Protein AF-A0A821HGY1-F1 (afdb_monomer)

Sequence (158 aa):
MDPPSDDKFAEFDYYTVPPSDTTYHCKIFKASTHFSTKRHAIAREILVDKNNRDLVHHMLMFECDPSIVSDDNDLSNDLCDNLLQQLQPCFANSATGWVVGDRRDSSGIRYYISDKLRRYDLGYLTFGTGFSIDSIVIPPKMNKFVVNSYCPSQATRV

Structure (mmCIF, N/CA/C/O backbone):
data_AF-A0A821HGY1-F1
#
_entry.id   AF-A0A821HGY1-F1
#
loop_
_atom_site.group_PDB
_atom_site.id
_atom_site.type_symbol
_atom_site.label_atom_id
_atom_site.label_alt_id
_atom_site.label_comp_id
_atom_site.label_asym_id
_atom_site.label_entity_id
_atom_site.label_seq_id
_atom_site.pdbx_PDB_ins_code
_atom_site.Cartn_x
_atom_site.Cartn_y
_atom_site.Cartn_z
_atom_site.occupancy
_atom_site.B_iso_or_equiv
_atom_site.auth_seq_id
_atom_site.auth_comp_id
_atom_site.auth_asym_id
_atom_site.auth_atom_id
_atom_site.pdbx_PDB_model_num
ATOM 1 N N . MET A 1 1 ? -26.532 0.502 -1.910 1.00 45.38 1 MET A N 1
ATOM 2 C CA . MET A 1 1 ? -26.106 0.878 -0.547 1.00 45.38 1 MET A CA 1
ATOM 3 C C . MET A 1 1 ? -25.387 2.193 -0.707 1.00 45.38 1 MET A C 1
ATOM 5 O O . MET A 1 1 ? -24.329 2.184 -1.321 1.00 45.38 1 MET A O 1
ATOM 9 N N . ASP A 1 2 ? -25.988 3.291 -0.263 1.00 46.66 2 ASP A N 1
ATOM 10 C CA . ASP A 1 2 ? -25.318 4.590 -0.317 1.00 46.66 2 ASP A CA 1
ATOM 11 C C . ASP A 1 2 ? -24.145 4.591 0.676 1.00 46.66 2 ASP A C 1
ATOM 13 O O . ASP A 1 2 ? -24.307 4.086 1.797 1.00 46.66 2 ASP A O 1
ATOM 17 N N . PRO A 1 3 ? -22.952 5.068 0.282 1.00 50.75 3 PRO A N 1
ATOM 18 C CA . PRO A 1 3 ? -21.815 5.132 1.187 1.00 50.75 3 PRO A CA 1
ATOM 19 C C . PRO A 1 3 ? -22.108 6.124 2.333 1.00 50.75 3 PRO A C 1
ATOM 21 O O . PRO A 1 3 ? -22.680 7.188 2.092 1.00 50.75 3 PRO A O 1
ATOM 24 N N . PRO A 1 4 ? -21.772 5.788 3.595 1.00 52.62 4 PRO A N 1
ATOM 25 C CA . PRO A 1 4 ? -21.869 6.719 4.709 1.00 52.62 4 PRO A CA 1
ATOM 26 C C . PRO A 1 4 ? -20.868 7.869 4.535 1.00 52.62 4 PRO A C 1
ATOM 28 O O . PRO A 1 4 ? -19.841 7.730 3.880 1.00 52.62 4 PRO A O 1
ATOM 31 N N . SER A 1 5 ? -21.222 9.003 5.128 1.00 56.00 5 SER A N 1
ATOM 32 C CA . SER A 1 5 ? -20.991 10.371 4.658 1.00 56.00 5 SER A CA 1
ATOM 33 C C . SER A 1 5 ? -19.571 10.949 4.715 1.00 56.00 5 SER A C 1
ATOM 35 O O . SER A 1 5 ? -19.449 12.152 4.512 1.00 56.00 5 SER A O 1
ATOM 37 N N . ASP A 1 6 ? -18.518 10.159 4.937 1.00 61.94 6 ASP A N 1
ATOM 38 C CA . ASP A 1 6 ? -17.149 10.687 5.033 1.00 61.94 6 ASP A CA 1
ATOM 39 C C . ASP A 1 6 ? -16.178 9.914 4.121 1.00 61.94 6 ASP A C 1
ATOM 41 O O . ASP A 1 6 ? -15.552 8.924 4.521 1.00 61.94 6 ASP A O 1
ATOM 45 N N . ASP A 1 7 ? -16.015 10.398 2.888 1.00 63.97 7 ASP A N 1
ATOM 46 C CA . ASP A 1 7 ? -14.962 9.936 1.982 1.00 63.97 7 ASP A CA 1
ATOM 47 C C . ASP A 1 7 ? -13.600 10.460 2.461 1.00 63.97 7 ASP A C 1
ATOM 49 O O . ASP A 1 7 ? -13.428 11.656 2.727 1.00 63.97 7 ASP A O 1
ATOM 53 N N . LYS A 1 8 ? -12.595 9.581 2.544 1.00 66.38 8 LYS A N 1
ATOM 54 C CA . LYS A 1 8 ? -11.191 9.983 2.703 1.00 66.38 8 LYS A CA 1
ATOM 55 C C . LYS A 1 8 ? -10.375 9.554 1.501 1.00 66.38 8 LYS A C 1
ATOM 57 O O . LYS A 1 8 ? -10.477 8.432 1.011 1.00 66.38 8 LYS A O 1
ATOM 62 N N . PHE A 1 9 ? -9.536 10.472 1.053 1.00 64.06 9 PHE A N 1
ATOM 63 C CA . PHE A 1 9 ? -8.705 10.316 -0.124 1.00 64.06 9 PHE A CA 1
ATOM 64 C C . PHE A 1 9 ? -7.252 10.225 0.323 1.00 64.06 9 PHE A C 1
ATOM 66 O O . PHE A 1 9 ? -6.765 11.116 1.016 1.00 64.06 9 PHE A O 1
ATOM 73 N N . ALA A 1 10 ? -6.582 9.151 -0.075 1.00 65.81 10 ALA A N 1
ATOM 74 C CA . ALA A 1 10 ? -5.134 9.063 -0.083 1.00 65.81 10 ALA A CA 1
ATOM 75 C C . ALA A 1 10 ? -4.685 9.197 -1.544 1.00 65.81 10 ALA A C 1
ATOM 77 O O . ALA A 1 10 ? -4.520 8.206 -2.260 1.00 65.81 10 ALA A O 1
ATOM 78 N N . GLU A 1 11 ? -4.597 10.444 -2.008 1.00 64.44 11 GLU A N 1
ATOM 79 C CA . GLU A 1 11 ? -4.129 10.780 -3.353 1.00 64.44 11 GLU A CA 1
ATOM 80 C C . GLU A 1 11 ? -2.645 11.148 -3.308 1.00 64.44 11 GLU A C 1
ATOM 82 O O . GLU A 1 11 ? -2.215 11.998 -2.518 1.00 64.44 11 GLU A O 1
ATOM 87 N N . PHE A 1 12 ? -1.847 10.498 -4.149 1.00 67.00 12 PHE A N 1
ATOM 88 C CA . PHE A 1 12 ? -0.465 10.907 -4.351 1.00 67.00 12 PHE A CA 1
ATOM 89 C C . PHE A 1 12 ? -0.438 12.277 -5.026 1.00 67.00 12 PHE A C 1
ATOM 91 O O . PHE A 1 12 ? -1.200 12.515 -5.962 1.00 67.00 12 PHE A O 1
ATOM 98 N N . ASP A 1 13 ? 0.426 13.189 -4.564 1.00 71.00 13 ASP A N 1
ATOM 99 C CA . ASP A 1 13 ? 0.627 14.409 -5.351 1.00 71.00 13 ASP A CA 1
ATOM 100 C C . ASP A 1 13 ? 1.294 14.016 -6.660 1.00 71.00 13 ASP A C 1
ATOM 102 O O . ASP A 1 13 ? 2.052 13.041 -6.704 1.00 71.00 13 ASP A O 1
ATOM 106 N N . TYR A 1 14 ? 1.028 14.795 -7.707 1.00 79.50 14 TYR A N 1
ATOM 107 C CA . TYR A 1 14 ? 1.640 14.565 -9.004 1.00 79.50 14 TYR A CA 1
ATOM 108 C C . TYR A 1 14 ? 3.149 14.374 -8.867 1.00 79.50 14 TYR A C 1
ATOM 110 O O . TYR A 1 14 ? 3.859 15.277 -8.421 1.00 79.50 14 TYR A O 1
ATOM 118 N N . TYR A 1 15 ? 3.627 13.223 -9.321 1.00 79.19 15 TYR A N 1
ATOM 119 C CA . TYR A 1 15 ? 5.046 12.933 -9.420 1.00 79.19 15 TYR A CA 1
ATOM 120 C C . TYR A 1 15 ? 5.367 12.456 -10.831 1.00 79.19 15 TYR A C 1
ATOM 122 O O . TYR A 1 15 ? 4.520 11.903 -11.535 1.00 79.19 15 TYR A O 1
ATOM 130 N N . THR A 1 16 ? 6.589 12.726 -11.273 1.00 86.69 16 THR A N 1
ATOM 131 C CA . THR A 1 16 ? 7.094 12.164 -12.522 1.00 86.69 16 THR A CA 1
ATOM 132 C C . THR A 1 16 ? 7.708 10.820 -12.190 1.00 86.69 16 THR A C 1
ATOM 134 O O . THR A 1 16 ? 8.656 10.759 -11.405 1.00 86.69 16 THR A O 1
ATOM 137 N N . VAL A 1 17 ? 7.168 9.751 -12.773 1.00 86.56 17 VAL A N 1
ATOM 138 C CA . VAL A 1 17 ? 7.764 8.424 -12.639 1.00 86.56 17 VAL A CA 1
ATOM 139 C C . VAL A 1 17 ? 9.194 8.495 -13.211 1.00 86.56 17 VAL A C 1
ATOM 141 O O . VAL A 1 17 ? 9.400 9.102 -14.268 1.00 86.56 17 VAL A O 1
ATOM 144 N N . PRO A 1 18 ? 10.215 7.979 -12.507 1.00 85.00 18 PRO A N 1
ATOM 145 C CA . PRO A 1 18 ? 11.560 7.874 -13.052 1.00 85.00 18 PRO A CA 1
ATOM 146 C C . PRO A 1 18 ? 11.632 6.842 -14.188 1.00 85.00 18 PRO A C 1
ATOM 148 O O . PRO A 1 18 ? 10.989 5.791 -14.105 1.00 85.00 18 PRO A O 1
ATOM 151 N N . PRO A 1 19 ? 12.494 7.058 -15.200 1.00 81.94 19 PRO A N 1
ATOM 152 C CA . PRO A 1 19 ? 12.705 6.123 -16.305 1.00 81.94 19 PRO A CA 1
ATOM 153 C C . PRO A 1 19 ? 13.572 4.924 -15.869 1.00 81.94 19 PRO A C 1
ATOM 155 O O . PRO A 1 19 ? 14.669 4.708 -16.378 1.00 81.94 19 PRO A O 1
ATOM 158 N N . SER A 1 20 ? 13.094 4.171 -14.880 1.00 81.31 20 SER A N 1
ATOM 159 C CA . SER A 1 20 ? 13.685 2.937 -14.361 1.00 81.31 20 SER A CA 1
ATOM 160 C C . SER A 1 20 ? 12.786 1.751 -14.701 1.00 81.31 20 SER A C 1
ATOM 162 O O . SER A 1 20 ? 11.569 1.908 -14.803 1.00 81.31 20 SER A O 1
ATOM 164 N N . ASP A 1 21 ? 13.370 0.555 -14.800 1.00 79.19 21 ASP A N 1
ATOM 165 C CA . ASP A 1 21 ? 12.638 -0.708 -14.964 1.00 79.19 21 ASP A CA 1
ATOM 166 C C . ASP A 1 21 ? 11.716 -1.010 -13.780 1.00 79.19 21 ASP A C 1
ATOM 168 O O . ASP A 1 21 ? 10.852 -1.873 -13.878 1.00 79.19 21 ASP A O 1
ATOM 172 N N . THR A 1 22 ? 11.924 -0.370 -12.628 1.00 79.81 22 THR A N 1
ATOM 173 C CA . THR A 1 22 ? 11.080 -0.487 -11.436 1.00 79.81 22 THR A CA 1
ATOM 174 C C . THR A 1 22 ? 11.179 0.786 -10.608 1.00 79.81 22 THR A C 1
ATOM 176 O O . THR A 1 22 ? 12.279 1.221 -10.270 1.00 79.81 22 THR A O 1
ATOM 179 N N . THR A 1 23 ? 10.027 1.338 -10.238 1.00 82.44 23 THR A N 1
ATOM 180 C CA . THR A 1 23 ? 9.898 2.471 -9.319 1.00 82.44 23 THR A CA 1
ATOM 181 C C . THR A 1 23 ? 8.969 2.102 -8.176 1.00 82.44 23 THR A C 1
ATOM 183 O O . THR A 1 23 ? 7.858 1.632 -8.419 1.00 82.44 23 THR A O 1
ATOM 186 N N . TYR A 1 24 ? 9.415 2.384 -6.951 1.00 81.88 24 TYR A N 1
ATOM 187 C CA . TYR A 1 24 ? 8.607 2.359 -5.738 1.00 81.88 24 TYR A CA 1
ATOM 188 C C . TYR A 1 24 ? 8.428 3.786 -5.235 1.00 81.88 24 TYR A C 1
ATOM 190 O O . TYR A 1 24 ? 9.397 4.416 -4.815 1.00 81.88 24 TYR A O 1
ATOM 198 N N . HIS A 1 25 ? 7.198 4.291 -5.284 1.00 83.06 25 HIS A N 1
ATOM 199 C CA . HIS A 1 25 ? 6.875 5.652 -4.860 1.00 83.06 25 HIS A CA 1
ATOM 200 C C . HIS A 1 25 ? 5.988 5.630 -3.614 1.00 83.06 25 HIS A C 1
ATOM 202 O O . HIS A 1 25 ? 5.013 4.878 -3.556 1.00 83.06 25 HIS A O 1
ATOM 208 N N . CYS A 1 26 ? 6.347 6.421 -2.604 1.00 81.44 26 CYS A N 1
ATOM 209 C CA . CYS A 1 26 ? 5.739 6.398 -1.280 1.00 81.44 26 CYS A CA 1
ATOM 210 C C . CYS A 1 26 ? 5.256 7.790 -0.877 1.00 81.44 26 CYS A C 1
ATOM 212 O O . CYS A 1 26 ? 5.955 8.786 -1.053 1.00 81.44 26 CYS A O 1
ATOM 214 N N . LYS A 1 27 ? 4.065 7.833 -0.274 1.00 78.88 27 LYS A N 1
ATOM 215 C CA . LYS A 1 27 ? 3.526 9.034 0.354 1.00 78.88 27 LYS A CA 1
ATOM 216 C C . LYS A 1 27 ? 2.960 8.721 1.728 1.00 78.88 27 LYS A C 1
ATOM 218 O O . LYS A 1 27 ? 2.222 7.747 1.888 1.00 78.88 27 LYS A O 1
ATOM 223 N N . ILE A 1 28 ? 3.292 9.559 2.707 1.00 76.50 28 ILE A N 1
ATOM 224 C CA . ILE A 1 28 ? 2.696 9.499 4.044 1.00 76.50 28 ILE A CA 1
ATOM 225 C C . ILE A 1 28 ? 1.410 10.323 4.053 1.00 76.50 28 ILE A C 1
ATOM 227 O O . ILE A 1 28 ? 1.365 11.450 3.565 1.00 76.50 28 ILE A O 1
ATOM 231 N N . PHE A 1 29 ? 0.359 9.752 4.637 1.00 75.88 29 PHE A N 1
ATOM 232 C CA . PHE A 1 29 ? -0.915 10.426 4.840 1.00 75.88 29 PHE A CA 1
ATOM 233 C C . PHE A 1 29 ? -1.244 10.436 6.322 1.00 75.88 29 PHE A C 1
ATOM 235 O O . PHE A 1 29 ? -1.435 9.382 6.933 1.00 75.88 29 PHE A O 1
ATOM 242 N N . LYS A 1 30 ? -1.370 11.625 6.904 1.00 74.44 30 LYS A N 1
ATOM 243 C CA . LYS A 1 30 ? -1.860 11.752 8.272 1.00 74.44 30 LYS A CA 1
ATOM 244 C C . LYS A 1 30 ? -3.357 11.502 8.306 1.00 74.44 30 LYS A C 1
ATOM 246 O O . LYS A 1 30 ? -4.136 12.089 7.548 1.00 74.44 30 LYS A O 1
ATOM 251 N N . ALA A 1 31 ? -3.770 10.622 9.211 1.00 71.81 31 ALA A N 1
ATOM 252 C CA . ALA A 1 31 ? -5.178 10.434 9.497 1.00 71.81 31 ALA A CA 1
ATOM 253 C C . ALA A 1 31 ? -5.789 11.781 9.921 1.00 71.81 31 ALA A C 1
ATOM 255 O O . ALA A 1 31 ? -5.212 12.524 10.713 1.00 71.81 31 ALA A O 1
ATOM 256 N N . SER A 1 32 ? -6.957 12.110 9.366 1.00 70.62 32 SER A N 1
ATOM 257 C CA . SER A 1 32 ? -7.630 13.382 9.636 1.00 70.62 32 SER A CA 1
ATOM 258 C C . SER A 1 32 ? -7.811 13.600 11.141 1.00 70.62 32 SER A C 1
ATOM 260 O O . SER A 1 32 ? -8.282 12.705 11.839 1.00 70.62 32 SER A O 1
ATOM 262 N N . THR A 1 33 ? -7.532 14.813 11.627 1.00 67.00 33 THR A N 1
ATOM 263 C CA . THR A 1 33 ? -7.722 15.203 13.040 1.00 67.00 33 THR A CA 1
ATOM 264 C C . THR A 1 33 ? -9.162 15.024 13.537 1.00 67.00 33 THR A C 1
ATOM 266 O O . THR A 1 33 ? -9.401 14.929 14.737 1.00 67.00 33 THR A O 1
ATOM 269 N N . HIS A 1 34 ? -10.134 14.916 12.625 1.00 67.62 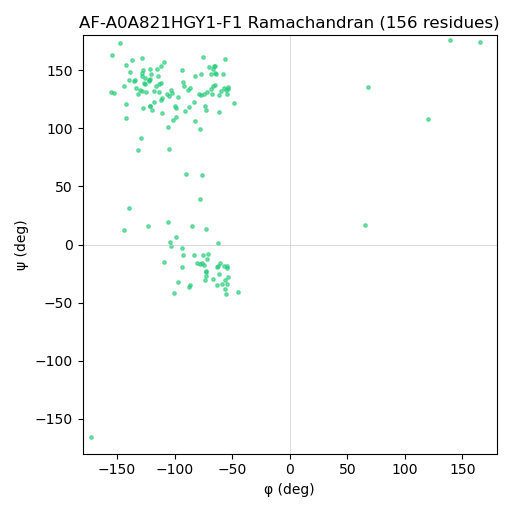34 HIS A N 1
ATOM 270 C CA . HIS A 1 34 ? -11.527 14.591 12.939 1.00 67.62 34 HIS A CA 1
ATOM 271 C C . HIS A 1 34 ? -11.743 13.131 13.383 1.00 67.62 34 HIS A C 1
ATOM 273 O O . HIS A 1 34 ? -12.833 12.776 13.836 1.00 67.62 34 HIS A O 1
ATOM 279 N N . PHE A 1 35 ? -10.729 12.271 13.284 1.00 76.75 35 PHE A N 1
ATOM 280 C CA . PHE A 1 35 ? -10.754 10.895 13.778 1.00 76.75 35 PHE A CA 1
ATOM 281 C C . PHE A 1 35 ? -10.263 10.811 15.224 1.00 76.75 35 PHE A C 1
ATOM 283 O O . PHE A 1 35 ? -9.304 10.118 15.540 1.00 76.75 35 PHE A O 1
ATOM 290 N N . SER A 1 36 ? -10.961 11.501 16.126 1.00 78.88 36 SER A N 1
ATOM 291 C CA . SER A 1 36 ? -10.702 11.435 17.572 1.00 78.88 36 SER A CA 1
ATOM 292 C C . SER A 1 36 ? -11.213 10.146 18.231 1.00 78.88 36 SER A C 1
ATOM 294 O O . SER A 1 36 ? -10.944 9.893 19.402 1.00 78.88 36 SER A O 1
ATOM 296 N N . THR A 1 37 ? -11.976 9.333 17.495 1.00 84.38 37 THR A N 1
ATOM 297 C CA . THR A 1 37 ? -12.566 8.070 17.959 1.00 84.38 37 THR A CA 1
ATOM 298 C C . THR A 1 37 ? -12.422 6.994 16.888 1.00 84.38 37 THR A C 1
ATOM 300 O O . THR A 1 37 ? -12.251 7.305 15.708 1.00 84.38 37 THR A O 1
ATOM 303 N N . LYS A 1 38 ? -12.504 5.718 17.293 1.00 86.94 38 LYS A N 1
ATOM 304 C CA . LYS A 1 38 ? -12.419 4.572 16.378 1.00 86.94 38 LYS A CA 1
ATOM 305 C C . LYS A 1 38 ? -13.442 4.701 15.244 1.00 86.94 38 LYS A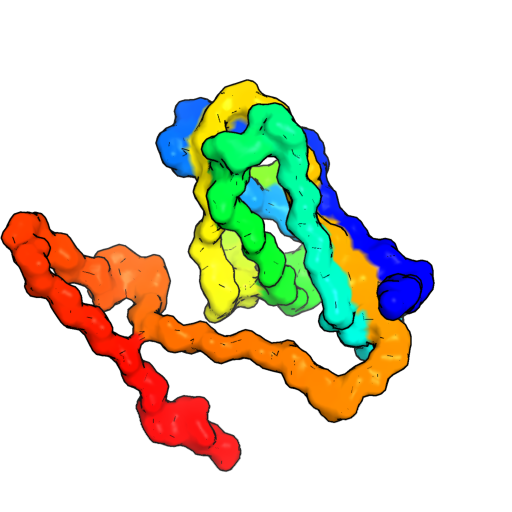 C 1
ATOM 307 O O . LYS A 1 38 ? -14.620 4.957 15.489 1.00 86.94 38 LYS A O 1
ATOM 312 N N . ARG A 1 39 ? -12.990 4.460 14.013 1.00 87.00 39 ARG A N 1
ATOM 313 C CA . ARG A 1 39 ? -13.812 4.388 12.798 1.00 87.00 39 ARG A CA 1
ATOM 314 C C . ARG A 1 39 ? -13.509 3.097 12.046 1.00 87.00 39 ARG A C 1
ATOM 316 O O . ARG A 1 39 ? -12.447 2.506 12.233 1.00 87.00 39 ARG A O 1
ATOM 323 N N . HIS A 1 40 ? -14.416 2.673 11.170 1.00 86.88 40 HIS A N 1
ATOM 324 C CA . HIS A 1 40 ? -14.171 1.550 10.263 1.00 86.88 40 HIS A CA 1
ATOM 325 C C . HIS A 1 40 ? -14.069 2.032 8.822 1.00 86.88 40 HIS A C 1
ATOM 327 O O . HIS A 1 40 ? -14.995 2.657 8.309 1.00 86.88 40 HIS A O 1
ATOM 333 N N . ALA A 1 41 ? -12.971 1.682 8.152 1.00 86.38 41 ALA A N 1
ATOM 334 C CA . ALA A 1 41 ? -12.912 1.698 6.697 1.00 86.38 41 ALA A CA 1
ATOM 335 C C . ALA A 1 41 ? -13.744 0.520 6.171 1.00 86.38 41 ALA A C 1
ATOM 337 O O . ALA A 1 41 ? -13.448 -0.642 6.450 1.00 86.38 41 ALA A O 1
ATOM 338 N N . ILE A 1 42 ? -14.824 0.815 5.451 1.00 86.75 42 ILE A N 1
ATOM 339 C CA . ILE A 1 42 ? -15.828 -0.185 5.065 1.00 86.75 42 ILE A CA 1
ATOM 340 C C . ILE A 1 42 ? -15.826 -0.524 3.576 1.00 86.75 42 ILE A C 1
ATOM 342 O O . ILE A 1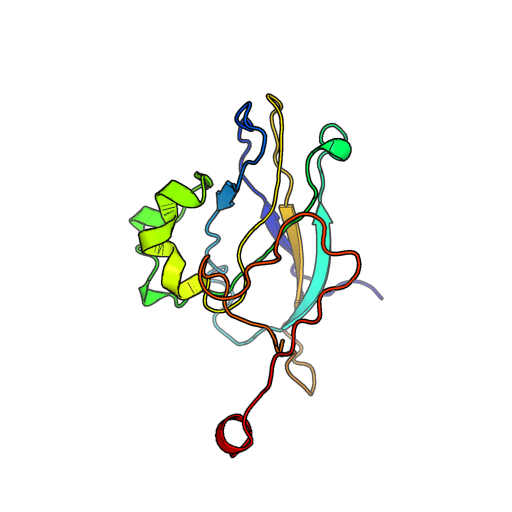 42 ? -16.418 -1.531 3.183 1.00 86.75 42 ILE A O 1
ATOM 346 N N . ALA A 1 43 ? -15.177 0.304 2.764 1.00 85.00 43 ALA A N 1
ATOM 347 C CA . ALA A 1 43 ? -14.925 0.059 1.355 1.00 85.00 43 ALA A CA 1
ATOM 348 C C . ALA A 1 43 ? -13.681 0.837 0.910 1.00 85.00 43 ALA A C 1
ATOM 350 O O . ALA A 1 43 ? -13.245 1.775 1.585 1.00 85.00 43 ALA A O 1
ATOM 351 N N . ARG A 1 44 ? -13.129 0.443 -0.239 1.00 85.38 44 ARG A N 1
ATOM 352 C CA . ARG A 1 44 ? -12.029 1.137 -0.908 1.00 85.38 44 ARG A CA 1
ATOM 353 C C . ARG A 1 44 ? -12.264 1.181 -2.410 1.00 85.38 44 ARG A C 1
ATOM 355 O O . ARG A 1 44 ? -12.823 0.240 -2.970 1.00 85.38 44 ARG A O 1
ATOM 362 N N . GLU A 1 45 ? -11.789 2.237 -3.043 1.00 85.88 45 GLU A N 1
ATOM 363 C CA . GLU A 1 45 ? -11.758 2.407 -4.488 1.00 85.88 45 GLU A CA 1
ATOM 364 C C . GLU A 1 45 ? -10.333 2.737 -4.919 1.00 85.88 45 GLU A C 1
ATOM 366 O O . GLU A 1 45 ? -9.617 3.484 -4.253 1.00 85.88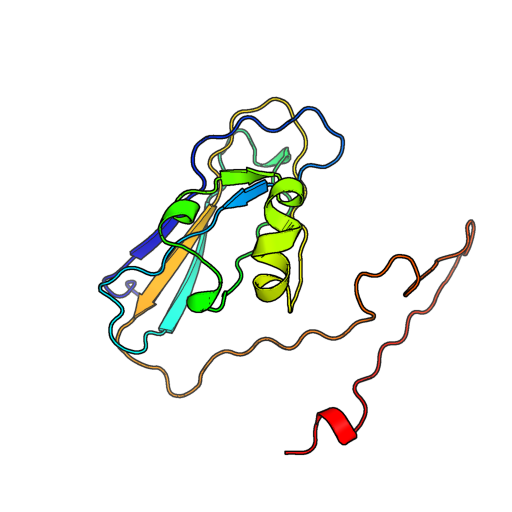 45 GLU A O 1
ATOM 371 N N . ILE A 1 46 ? -9.926 2.140 -6.031 1.00 85.44 46 ILE A N 1
ATOM 372 C CA . ILE A 1 46 ? -8.601 2.313 -6.600 1.00 85.44 46 ILE A CA 1
ATOM 373 C C . ILE A 1 46 ? -8.704 3.323 -7.743 1.00 85.44 46 ILE A C 1
ATOM 375 O O . ILE A 1 46 ? -9.437 3.096 -8.707 1.00 85.44 46 ILE A O 1
ATOM 379 N N . LEU A 1 47 ? -7.986 4.435 -7.627 1.00 86.12 47 LEU A N 1
ATOM 380 C CA . LEU A 1 47 ? -8.027 5.546 -8.570 1.00 86.12 47 LEU A CA 1
ATOM 381 C C . LEU A 1 47 ? -6.746 5.523 -9.401 1.00 86.12 47 LEU A C 1
ATOM 383 O O . LEU A 1 47 ? -5.701 5.941 -8.924 1.00 86.12 47 LEU A O 1
ATOM 387 N N . VAL A 1 48 ? -6.818 5.015 -10.631 1.00 87.75 48 VAL A N 1
ATOM 388 C CA . VAL A 1 48 ? -5.669 5.000 -11.554 1.00 87.75 48 VAL A CA 1
ATOM 389 C C . VAL A 1 48 ? -5.873 6.043 -12.642 1.00 87.75 48 VAL A C 1
ATOM 391 O O . VAL A 1 48 ? -6.931 6.048 -13.290 1.00 87.75 48 VAL A O 1
ATOM 394 N N . ASP A 1 49 ? -4.867 6.892 -12.871 1.00 86.31 49 ASP A N 1
ATOM 395 C CA . ASP A 1 49 ? -4.863 7.813 -14.009 1.00 86.31 49 ASP A CA 1
ATOM 396 C C . ASP A 1 49 ? -5.064 7.008 -15.301 1.00 86.31 49 ASP A C 1
ATOM 398 O O . ASP A 1 49 ? -4.405 5.999 -15.561 1.00 86.31 49 ASP A O 1
ATOM 402 N N . LYS A 1 50 ? -6.013 7.444 -16.133 1.00 88.88 50 LYS A N 1
ATOM 403 C CA . LYS A 1 50 ? -6.357 6.768 -17.389 1.00 88.88 50 LYS A CA 1
ATOM 404 C C . LYS A 1 50 ? -5.147 6.598 -18.308 1.00 88.88 50 LYS A C 1
ATOM 406 O O . LYS A 1 50 ? -5.112 5.611 -19.039 1.00 88.88 50 LYS A O 1
ATOM 411 N N . ASN A 1 51 ? -4.187 7.519 -18.250 1.00 87.06 51 ASN A N 1
ATOM 412 C CA . ASN A 1 51 ? -2.977 7.507 -19.070 1.00 87.06 51 ASN A CA 1
ATOM 413 C C . ASN A 1 51 ? -1.856 6.619 -18.503 1.00 87.06 51 ASN A C 1
ATOM 415 O O . ASN A 1 51 ? -0.866 6.400 -19.198 1.00 87.06 51 ASN A O 1
ATOM 419 N N . ASN A 1 52 ? -2.015 6.109 -17.276 1.00 87.25 52 ASN A N 1
ATOM 420 C CA . ASN A 1 52 ? -1.001 5.323 -16.565 1.00 87.25 52 ASN A CA 1
ATOM 421 C C . ASN A 1 52 ? -1.517 3.938 -16.138 1.00 87.25 52 ASN A C 1
ATOM 423 O O . ASN A 1 52 ? -0.903 3.264 -15.311 1.00 87.25 52 ASN A O 1
ATOM 427 N N . ARG A 1 53 ? -2.642 3.477 -16.703 1.00 86.94 53 ARG A N 1
ATOM 428 C CA . ARG A 1 53 ? -3.210 2.140 -16.426 1.00 86.94 53 ARG A CA 1
ATOM 429 C C . ARG A 1 53 ? -2.284 0.989 -16.814 1.00 86.94 53 ARG A C 1
ATOM 431 O O . ARG A 1 53 ? -2.422 -0.101 -16.274 1.00 86.94 53 ARG A O 1
ATOM 438 N N . ASP A 1 54 ? -1.394 1.225 -17.770 1.00 86.00 54 ASP A N 1
ATOM 439 C CA . ASP A 1 54 ? -0.327 0.322 -18.196 1.00 86.00 54 ASP A CA 1
ATOM 440 C C . ASP A 1 54 ? 0.897 0.360 -17.268 1.00 86.00 54 ASP A C 1
ATOM 442 O O . ASP A 1 54 ? 1.719 -0.550 -17.327 1.00 86.00 54 ASP A O 1
ATOM 446 N N . LEU A 1 55 ? 1.014 1.385 -16.417 1.00 84.81 55 LEU A N 1
ATOM 447 C CA . LEU A 1 55 ? 2.178 1.603 -15.560 1.00 84.81 55 LEU A CA 1
ATOM 448 C C . LEU A 1 55 ? 1.944 1.139 -14.120 1.00 84.81 55 LEU A C 1
ATOM 450 O O . LEU A 1 55 ? 2.826 0.533 -13.519 1.00 84.81 55 LEU A O 1
ATOM 454 N N . VAL A 1 56 ? 0.766 1.415 -13.554 1.00 85.19 56 VAL A N 1
ATOM 455 C CA . VAL A 1 56 ? 0.475 1.107 -12.147 1.00 85.19 56 VAL A CA 1
ATOM 456 C C . VAL A 1 56 ? 0.054 -0.354 -11.992 1.00 85.19 56 VAL A C 1
ATOM 458 O O . VAL A 1 56 ? -1.074 -0.722 -12.318 1.00 85.19 56 VAL A O 1
ATOM 461 N N . HIS A 1 57 ? 0.942 -1.192 -11.449 1.00 84.81 57 HIS A N 1
ATOM 462 C CA . HIS A 1 57 ? 0.661 -2.621 -11.247 1.00 84.81 57 HIS A CA 1
ATOM 463 C C . HIS A 1 57 ? 0.195 -2.958 -9.818 1.00 84.81 57 HIS A C 1
ATOM 465 O O . HIS A 1 57 ? -0.624 -3.854 -9.608 1.00 84.81 57 HIS A O 1
ATOM 471 N N . HIS A 1 58 ? 0.684 -2.221 -8.820 1.00 85.06 58 HIS A N 1
ATOM 472 C CA . HIS A 1 58 ? 0.419 -2.476 -7.404 1.00 85.06 58 HIS A CA 1
ATOM 473 C C . HIS A 1 58 ? 0.304 -1.161 -6.629 1.00 85.06 58 HIS A C 1
ATOM 475 O O . HIS A 1 58 ? 1.138 -0.275 -6.780 1.00 85.06 58 HIS A O 1
ATOM 481 N N . MET A 1 59 ? -0.697 -1.071 -5.751 1.00 82.88 59 MET A N 1
ATOM 482 C CA . MET A 1 59 ? -0.847 0.007 -4.772 1.00 82.88 59 MET A CA 1
ATOM 483 C C . MET A 1 59 ? -1.136 -0.601 -3.408 1.00 82.88 59 MET A C 1
ATOM 485 O O . MET A 1 59 ? -2.024 -1.446 -3.273 1.00 82.88 59 MET A O 1
ATOM 489 N N . LEU A 1 60 ? -0.376 -0.170 -2.408 1.00 81.38 60 LEU A N 1
ATOM 490 C CA . LEU A 1 60 ? -0.441 -0.677 -1.044 1.00 81.38 60 LEU A CA 1
ATOM 491 C C . LEU A 1 60 ? -0.594 0.501 -0.079 1.00 81.38 60 LEU A C 1
ATOM 493 O O . LEU A 1 60 ? -0.096 1.593 -0.341 1.00 81.38 60 LEU A O 1
ATOM 497 N N . MET A 1 61 ? -1.296 0.267 1.025 1.00 78.94 61 MET A N 1
ATOM 498 C CA . MET A 1 61 ? -1.498 1.238 2.096 1.00 78.94 61 MET A CA 1
ATOM 499 C C . MET A 1 61 ? -1.157 0.566 3.420 1.00 78.94 61 MET A C 1
ATOM 501 O O . MET A 1 61 ? -1.634 -0.542 3.681 1.00 78.94 61 MET A O 1
ATOM 505 N N . PHE A 1 62 ? -0.370 1.251 4.245 1.00 78.62 62 PHE A N 1
ATOM 506 C CA . PHE A 1 62 ? 0.097 0.760 5.538 1.00 78.62 62 PHE A CA 1
ATOM 507 C C . PHE A 1 62 ? -0.344 1.686 6.658 1.00 78.62 62 PHE A C 1
ATOM 509 O O . PHE A 1 62 ? -0.500 2.890 6.465 1.00 78.62 62 PHE A O 1
ATOM 516 N N . GLU A 1 63 ? -0.531 1.103 7.834 1.00 77.12 63 GLU A N 1
ATOM 517 C CA . GLU A 1 63 ? -0.680 1.854 9.072 1.00 77.12 63 GLU A CA 1
ATOM 518 C C . GLU A 1 63 ? 0.700 2.009 9.721 1.00 77.12 63 GLU A C 1
ATOM 520 O O . GLU A 1 63 ? 1.482 1.060 9.769 1.00 77.12 63 GLU A O 1
ATOM 525 N N . CYS A 1 64 ? 0.990 3.213 10.207 1.00 74.50 64 CYS A N 1
ATOM 526 C CA . CYS A 1 64 ? 2.216 3.554 10.920 1.00 74.50 64 CYS A CA 1
ATOM 527 C C . CYS A 1 64 ? 1.880 3.939 12.361 1.00 74.50 64 CYS A C 1
ATOM 529 O O . CYS A 1 64 ? 0.824 4.521 12.614 1.00 74.50 64 CYS A O 1
ATOM 531 N N . ASP A 1 65 ? 2.809 3.711 13.290 1.00 72.94 65 ASP A N 1
ATOM 532 C CA . ASP A 1 65 ? 2.708 4.310 14.619 1.00 72.94 65 ASP A CA 1
ATOM 533 C C . ASP A 1 65 ? 2.887 5.843 14.509 1.00 72.94 65 ASP A C 1
ATOM 535 O O . ASP A 1 65 ? 3.850 6.307 13.888 1.00 72.94 65 ASP A O 1
ATOM 539 N N . PRO A 1 66 ? 1.980 6.650 15.090 1.00 69.06 66 PRO A N 1
ATOM 540 C CA . PRO A 1 66 ? 2.023 8.106 14.979 1.00 69.06 66 PRO A CA 1
ATOM 541 C C . PRO A 1 66 ? 3.268 8.742 15.613 1.00 69.06 66 PRO A C 1
ATOM 543 O O . PRO A 1 66 ? 3.603 9.867 15.263 1.00 69.06 66 PRO A O 1
ATOM 546 N N . SER A 1 67 ? 3.977 8.052 16.514 1.00 69.19 67 SER A N 1
ATOM 547 C CA . SER A 1 67 ? 5.233 8.539 17.109 1.00 69.19 67 SER A CA 1
ATOM 548 C C . SER A 1 67 ? 6.423 8.533 16.142 1.00 69.19 67 SER A C 1
ATOM 550 O O . SER A 1 67 ? 7.460 9.125 16.436 1.00 69.19 67 SER A O 1
ATOM 552 N N . ILE A 1 68 ? 6.276 7.872 14.992 1.00 65.31 68 ILE A N 1
ATOM 553 C CA . ILE A 1 68 ? 7.341 7.653 14.004 1.00 65.31 68 ILE A CA 1
ATOM 554 C C . ILE A 1 68 ? 7.331 8.747 12.929 1.00 65.31 68 ILE A C 1
ATOM 556 O O . ILE A 1 68 ? 8.343 8.998 12.276 1.00 65.31 68 ILE A O 1
ATOM 560 N N . VAL A 1 69 ? 6.206 9.449 12.782 1.00 62.53 69 VAL A N 1
ATOM 561 C CA . VAL A 1 69 ? 6.037 10.550 11.834 1.00 62.53 69 VAL A CA 1
ATOM 562 C C . VAL A 1 69 ? 6.152 11.872 12.600 1.00 62.53 69 VAL A C 1
ATOM 564 O O . VAL A 1 69 ? 5.253 12.230 13.356 1.00 62.53 69 VAL A O 1
ATOM 567 N N . SER A 1 70 ? 7.261 12.600 12.431 1.00 59.59 70 SER A N 1
ATOM 568 C CA . SER A 1 70 ? 7.377 13.982 12.921 1.00 59.59 70 SER A CA 1
ATOM 569 C C . SER A 1 70 ? 6.483 14.921 12.103 1.00 59.59 70 SER A C 1
ATOM 571 O O . SER A 1 70 ? 6.236 14.671 10.923 1.00 59.59 70 SER A O 1
ATOM 573 N N . ASP A 1 71 ? 6.028 16.030 12.698 1.00 57.62 71 ASP A N 1
ATOM 574 C CA . ASP A 1 71 ? 5.214 17.043 11.997 1.00 57.62 71 ASP A CA 1
ATOM 575 C C . ASP A 1 71 ? 5.946 17.682 10.789 1.00 57.62 71 ASP A C 1
ATOM 577 O O . ASP A 1 71 ? 5.301 18.243 9.909 1.00 57.62 71 ASP A O 1
ATOM 581 N N . ASP A 1 72 ? 7.275 17.537 10.689 1.00 53.22 72 ASP A N 1
ATOM 582 C CA . ASP A 1 72 ? 8.077 17.968 9.529 1.00 53.22 72 ASP A CA 1
ATOM 583 C C . ASP A 1 72 ? 7.992 16.998 8.325 1.00 53.22 72 ASP A C 1
ATOM 585 O O . ASP A 1 72 ? 8.321 17.373 7.200 1.00 53.22 72 ASP A O 1
ATOM 589 N N . ASN A 1 73 ? 7.524 15.760 8.537 1.00 51.81 73 ASN A N 1
ATOM 590 C CA . ASN A 1 73 ? 7.413 14.701 7.521 1.00 51.81 73 ASN A CA 1
ATOM 591 C C . ASN A 1 73 ? 5.996 14.558 6.935 1.00 51.81 73 ASN A C 1
ATOM 593 O O . ASN A 1 73 ? 5.753 13.643 6.141 1.00 51.81 73 ASN A O 1
ATOM 597 N N . ASP A 1 74 ? 5.079 15.466 7.293 1.00 51.19 74 ASP A N 1
ATOM 598 C CA . ASP A 1 74 ? 3.635 15.433 6.986 1.00 51.19 74 ASP A CA 1
ATOM 599 C C . ASP A 1 74 ? 3.309 15.483 5.467 1.00 51.19 74 ASP A C 1
ATOM 601 O O . ASP A 1 74 ? 2.147 15.493 5.067 1.00 51.19 74 ASP A O 1
ATOM 605 N N . LEU A 1 75 ? 4.333 15.519 4.601 1.00 56.62 75 LEU A N 1
ATOM 606 C CA . LEU A 1 75 ? 4.245 15.705 3.148 1.00 56.62 75 LEU A CA 1
ATOM 607 C C . LEU A 1 75 ? 5.280 14.895 2.345 1.00 56.62 75 LEU A C 1
ATOM 609 O O . LEU A 1 75 ? 5.477 15.181 1.163 1.00 56.62 75 LEU A O 1
ATOM 613 N N . SER A 1 76 ? 5.980 13.921 2.946 1.00 64.56 76 SER A N 1
ATOM 614 C CA . SER A 1 76 ? 6.955 13.135 2.173 1.00 64.56 76 SER A CA 1
ATOM 615 C C . SER A 1 76 ? 6.241 12.379 1.045 1.00 64.56 76 SER A C 1
ATOM 617 O O . SER A 1 76 ? 5.390 11.530 1.296 1.00 64.56 76 SER A O 1
ATOM 619 N N . ASN A 1 77 ? 6.549 12.762 -0.194 1.00 72.06 77 ASN A N 1
ATOM 620 C CA . ASN A 1 77 ? 6.039 12.201 -1.442 1.00 72.06 77 ASN A CA 1
ATOM 621 C C . ASN A 1 77 ? 7.250 11.945 -2.342 1.00 72.06 77 ASN A C 1
ATOM 623 O O . ASN A 1 77 ? 7.624 12.788 -3.156 1.00 72.06 77 ASN A O 1
ATOM 627 N N . ASP A 1 78 ? 7.924 10.828 -2.110 1.00 75.62 78 ASP A N 1
ATOM 628 C CA . ASP A 1 78 ? 9.238 10.546 -2.681 1.00 75.62 78 ASP A CA 1
ATOM 629 C C . ASP A 1 78 ? 9.395 9.043 -2.934 1.00 75.62 78 ASP A C 1
ATOM 631 O O . ASP A 1 78 ? 8.553 8.224 -2.549 1.00 75.62 78 ASP A O 1
ATOM 635 N N . LEU A 1 79 ? 10.495 8.665 -3.574 1.00 79.06 79 LEU A N 1
ATOM 636 C CA . LEU A 1 79 ? 10.876 7.274 -3.729 1.00 79.06 79 LEU A CA 1
ATOM 637 C C . LEU A 1 79 ? 10.947 6.600 -2.362 1.00 79.06 79 LEU A C 1
ATOM 639 O O . LEU A 1 79 ? 11.558 7.112 -1.421 1.00 79.06 79 LEU A O 1
ATOM 643 N N . CYS A 1 80 ? 10.341 5.417 -2.270 1.00 77.94 80 CYS A N 1
ATOM 644 C CA . CYS A 1 80 ? 10.288 4.658 -1.027 1.00 77.94 80 CYS A CA 1
ATOM 645 C C . CYS A 1 80 ? 11.689 4.424 -0.452 1.00 77.94 80 CYS A C 1
ATOM 647 O O . CYS A 1 80 ? 11.839 4.477 0.763 1.00 77.94 80 CYS A O 1
ATOM 649 N N . ASP A 1 81 ? 12.700 4.254 -1.313 1.00 75.38 81 ASP A N 1
ATOM 650 C CA . ASP A 1 81 ? 14.110 4.067 -0.950 1.00 75.38 81 ASP A CA 1
ATOM 651 C C . ASP A 1 81 ? 14.667 5.202 -0.077 1.00 75.38 81 ASP A C 1
ATOM 653 O O . ASP A 1 81 ? 15.381 4.949 0.895 1.00 75.38 81 ASP A O 1
ATOM 657 N N . ASN A 1 82 ? 14.264 6.444 -0.352 1.00 72.88 82 ASN A N 1
ATOM 658 C CA . ASN A 1 82 ? 14.673 7.621 0.421 1.00 72.88 82 ASN A CA 1
ATOM 659 C C . ASN A 1 82 ? 13.989 7.677 1.794 1.00 72.88 82 ASN A C 1
ATOM 661 O O . ASN A 1 82 ? 14.493 8.299 2.729 1.00 72.88 82 ASN A O 1
ATOM 665 N N . LEU A 1 83 ? 12.846 7.003 1.923 1.00 69.25 83 LEU A N 1
ATOM 666 C CA . LEU A 1 83 ? 12.020 6.972 3.125 1.00 69.25 83 LEU A CA 1
ATOM 667 C C . LEU A 1 83 ? 12.185 5.668 3.919 1.00 69.25 83 LEU A C 1
ATOM 669 O O . LEU A 1 83 ? 11.602 5.539 4.995 1.00 69.25 83 LEU A O 1
ATOM 673 N N . LEU A 1 84 ? 13.000 4.712 3.447 1.00 65.75 84 LEU A N 1
ATOM 674 C CA . LEU A 1 84 ? 13.128 3.373 4.039 1.00 65.75 84 LEU A CA 1
ATOM 675 C C . LEU A 1 84 ? 13.479 3.404 5.522 1.00 65.75 84 LEU A C 1
ATOM 677 O O . LEU A 1 84 ? 12.890 2.658 6.298 1.00 65.75 84 LEU A O 1
ATOM 681 N N . GLN A 1 85 ? 14.400 4.279 5.933 1.00 62.41 85 GLN A N 1
ATOM 682 C CA . GLN A 1 85 ? 14.807 4.366 7.336 1.00 62.41 85 GLN A CA 1
ATOM 683 C C . GLN A 1 85 ? 13.672 4.864 8.247 1.00 62.41 85 GLN A C 1
ATOM 685 O O . GLN A 1 85 ? 13.605 4.466 9.408 1.00 62.41 85 GLN A O 1
ATOM 690 N N . GLN A 1 86 ? 12.767 5.693 7.721 1.00 63.12 86 GLN A N 1
ATOM 691 C CA . GLN A 1 86 ? 11.632 6.250 8.463 1.00 63.12 86 GLN A CA 1
ATOM 692 C C . GLN A 1 86 ? 10.411 5.326 8.429 1.00 63.12 86 GLN A C 1
ATOM 694 O O . GLN A 1 86 ? 9.693 5.198 9.415 1.00 63.12 86 GLN A O 1
ATOM 699 N N . LEU A 1 87 ? 10.183 4.661 7.298 1.00 65.19 87 LEU A N 1
ATOM 700 C CA . LEU A 1 87 ? 9.003 3.841 7.050 1.00 65.19 87 LEU A CA 1
ATOM 701 C C . LEU A 1 87 ? 9.197 2.364 7.418 1.00 65.19 87 LEU A C 1
ATOM 703 O O . LEU A 1 87 ? 8.218 1.622 7.449 1.00 65.19 87 LEU A O 1
ATOM 707 N N . GLN A 1 88 ? 10.417 1.919 7.743 1.00 64.69 88 GLN A N 1
ATOM 708 C CA . GLN A 1 88 ? 10.694 0.548 8.203 1.00 64.69 88 GLN A CA 1
ATOM 709 C C . GLN A 1 88 ? 9.687 0.026 9.253 1.00 64.69 88 GLN A C 1
ATOM 711 O O . GLN A 1 88 ? 9.263 -1.124 9.140 1.00 64.69 88 GLN A O 1
ATOM 716 N N . PRO A 1 89 ? 9.247 0.835 10.239 1.00 65.25 89 PRO A N 1
ATOM 717 C CA . PRO A 1 89 ? 8.251 0.412 11.223 1.00 65.25 89 PRO A CA 1
ATOM 718 C C . PRO A 1 89 ? 6.823 0.306 10.663 1.00 65.25 89 PRO A C 1
ATOM 720 O O . PRO A 1 89 ? 6.031 -0.488 11.162 1.00 65.25 89 PRO A O 1
ATOM 723 N N . CYS A 1 90 ? 6.497 1.073 9.619 1.00 67.62 90 CYS A N 1
ATOM 724 C CA . CYS A 1 90 ? 5.227 0.985 8.891 1.00 67.6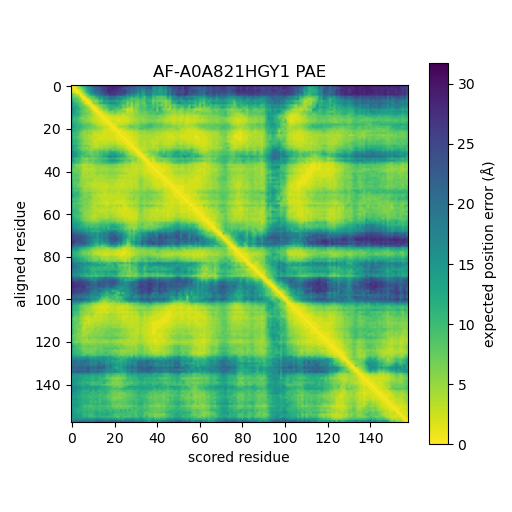2 90 CYS A CA 1
ATOM 725 C C . CYS A 1 90 ? 5.157 -0.269 8.008 1.00 67.62 90 CYS A C 1
ATOM 727 O O . CYS A 1 90 ? 4.088 -0.831 7.783 1.00 67.62 90 CYS A O 1
ATOM 729 N N . PHE A 1 91 ? 6.312 -0.728 7.515 1.00 63.41 91 PHE A N 1
ATOM 730 C CA . PHE A 1 91 ? 6.441 -1.870 6.607 1.00 63.41 91 PHE A CA 1
ATOM 731 C C . PHE A 1 91 ? 6.496 -3.228 7.311 1.00 63.41 91 PHE A C 1
ATOM 733 O O . PHE A 1 91 ? 6.867 -4.226 6.687 1.00 63.41 91 PHE A O 1
ATOM 740 N N . ALA A 1 92 ? 6.100 -3.308 8.587 1.00 49.28 92 ALA A N 1
ATOM 741 C CA . ALA A 1 92 ? 6.072 -4.568 9.329 1.00 49.28 92 ALA A CA 1
ATOM 742 C C . ALA A 1 92 ? 5.257 -5.664 8.617 1.00 49.28 92 ALA A C 1
ATOM 744 O O . ALA A 1 92 ? 5.483 -6.840 8.886 1.00 49.28 92 ALA A O 1
ATOM 745 N N . ASN A 1 93 ? 4.383 -5.312 7.662 1.00 38.84 93 ASN A N 1
ATOM 746 C CA . ASN A 1 93 ? 3.754 -6.265 6.760 1.00 38.84 93 ASN A CA 1
ATOM 747 C C . ASN A 1 93 ? 3.607 -5.720 5.333 1.00 38.84 93 ASN A C 1
ATOM 749 O O . ASN A 1 93 ? 2.714 -4.930 5.049 1.00 38.84 93 ASN A O 1
ATOM 753 N N . SER A 1 94 ? 4.418 -6.275 4.430 1.00 38.34 94 SER A N 1
ATOM 754 C CA . SER A 1 94 ? 4.483 -6.045 2.978 1.00 38.34 94 SER A CA 1
ATOM 755 C C . SER A 1 94 ? 4.975 -4.661 2.552 1.00 38.34 94 SER A C 1
ATOM 757 O O . SER A 1 94 ? 4.582 -3.640 3.081 1.00 38.34 94 SER A O 1
ATOM 759 N N . ALA A 1 95 ? 5.860 -4.641 1.566 1.00 35.94 95 ALA A N 1
ATOM 760 C CA . ALA A 1 95 ? 6.213 -3.466 0.788 1.00 35.94 95 ALA A CA 1
ATOM 761 C C . ALA A 1 95 ? 6.409 -3.942 -0.651 1.00 35.94 95 ALA A C 1
ATOM 763 O O . ALA A 1 95 ? 6.743 -5.112 -0.850 1.00 35.94 95 ALA A O 1
ATOM 764 N N . THR A 1 96 ? 6.222 -3.020 -1.596 1.00 37.81 96 THR A N 1
ATOM 765 C CA . THR A 1 96 ? 6.526 -3.044 -3.043 1.00 37.81 96 THR A CA 1
ATOM 766 C C . THR A 1 96 ? 5.294 -2.849 -3.938 1.00 37.81 96 THR A C 1
ATOM 768 O O . THR A 1 96 ? 4.444 -3.722 -4.087 1.00 37.81 96 THR A O 1
ATOM 771 N N . GLY A 1 97 ? 5.209 -1.665 -4.556 1.00 44.09 97 GLY A N 1
ATOM 772 C CA . GLY A 1 97 ? 4.368 -1.390 -5.718 1.00 44.09 97 GLY A CA 1
ATOM 773 C C . GLY A 1 97 ? 5.183 -0.896 -6.918 1.00 44.09 97 GLY A C 1
ATOM 774 O O . GLY A 1 97 ? 5.867 0.108 -6.806 1.00 44.09 97 GLY A O 1
ATOM 775 N N . TRP A 1 98 ? 5.148 -1.627 -8.034 1.00 39.03 98 TRP A N 1
ATOM 776 C CA . TRP A 1 98 ? 5.973 -1.383 -9.225 1.00 39.03 98 TRP A CA 1
ATOM 777 C C . TRP A 1 98 ? 5.310 -0.404 -10.202 1.00 39.03 98 TRP A C 1
ATOM 779 O O . TRP A 1 98 ? 4.135 -0.589 -10.540 1.00 39.03 98 TRP A O 1
ATOM 789 N N . VAL A 1 99 ? 6.082 0.580 -10.680 1.00 49.19 99 VAL A N 1
ATOM 790 C CA . VAL A 1 99 ? 5.728 1.484 -11.790 1.00 49.19 99 VAL A CA 1
ATOM 791 C C . VAL A 1 99 ? 6.954 1.719 -12.693 1.00 49.19 99 VAL A C 1
ATOM 793 O O . VAL A 1 99 ? 8.069 1.855 -12.192 1.00 49.19 99 VAL A O 1
ATOM 796 N N . VAL A 1 100 ? 6.765 1.794 -14.013 1.00 49.28 100 VAL A N 1
ATOM 797 C CA . VAL A 1 100 ? 7.796 2.159 -15.013 1.00 49.28 100 VAL A CA 1
ATOM 798 C C . VAL A 1 100 ? 7.329 3.377 -15.793 1.00 49.28 100 VAL A C 1
ATOM 800 O O . VAL A 1 100 ? 6.155 3.448 -16.126 1.00 49.28 100 VAL A O 1
ATOM 803 N N . GLY A 1 101 ? 8.214 4.307 -16.145 1.00 59.19 101 GLY A N 1
ATOM 804 C CA . GLY A 1 101 ? 7.933 5.297 -17.194 1.00 59.19 101 GLY A CA 1
ATOM 805 C C . GLY A 1 101 ? 8.421 6.702 -16.877 1.00 59.19 101 GLY A C 1
ATOM 806 O O . GLY A 1 101 ? 8.921 6.952 -15.800 1.00 59.19 101 GLY A O 1
ATOM 807 N N . ASP A 1 102 ? 8.262 7.613 -17.831 1.00 68.00 102 ASP A N 1
ATOM 808 C CA . ASP A 1 102 ? 8.576 9.049 -17.778 1.00 68.00 102 ASP A CA 1
ATOM 809 C C . ASP A 1 102 ? 7.304 9.917 -17.660 1.00 68.00 102 ASP A C 1
ATOM 811 O O . ASP A 1 102 ? 7.293 11.109 -17.979 1.00 68.00 102 ASP A O 1
ATOM 815 N N . ARG A 1 103 ? 6.193 9.304 -17.235 1.00 80.88 103 ARG A N 1
ATOM 816 C CA . ARG A 1 103 ? 4.866 9.927 -17.199 1.00 80.88 103 ARG A CA 1
ATOM 817 C C . ARG A 1 103 ? 4.581 10.540 -15.834 1.00 80.88 103 ARG A C 1
ATOM 819 O O . ARG A 1 103 ? 5.058 10.068 -14.805 1.00 80.88 103 ARG A O 1
ATOM 826 N N . ARG A 1 104 ? 3.768 11.597 -15.831 1.00 86.44 104 ARG A N 1
ATOM 827 C CA . ARG A 1 104 ? 3.249 12.192 -14.598 1.00 86.44 104 ARG A CA 1
ATOM 828 C C . ARG A 1 104 ? 2.090 11.342 -14.083 1.00 86.44 104 ARG A C 1
ATOM 830 O O . ARG A 1 104 ? 1.165 11.075 -14.848 1.00 86.44 104 ARG A O 1
ATOM 837 N N . ASP A 1 105 ? 2.123 10.963 -12.813 1.00 84.50 105 ASP A N 1
ATOM 838 C CA . ASP A 1 105 ? 1.092 10.148 -12.170 1.00 84.50 105 ASP A CA 1
ATOM 839 C C . ASP A 1 105 ? 0.589 10.787 -10.870 1.00 84.50 105 ASP A C 1
ATOM 841 O O . ASP A 1 105 ? 1.343 11.453 -10.162 1.00 84.50 105 ASP A O 1
ATOM 845 N N . SER A 1 106 ? -0.702 10.606 -10.592 1.00 83.94 106 SER A N 1
ATOM 846 C CA . SER A 1 106 ? -1.372 10.962 -9.331 1.00 83.94 106 SER A CA 1
ATOM 847 C C . SER A 1 106 ? -2.367 9.869 -8.921 1.00 83.94 106 SER A C 1
ATOM 849 O O . SER A 1 106 ? -3.437 10.141 -8.372 1.00 83.94 106 SER A O 1
ATOM 851 N N . SER A 1 107 ? -2.062 8.615 -9.268 1.00 86.31 107 SER A N 1
ATOM 852 C CA . SER A 1 107 ? -2.900 7.474 -8.907 1.00 86.31 107 SER A CA 1
ATOM 853 C C . SER A 1 107 ? -2.920 7.292 -7.383 1.00 86.31 107 SER A C 1
ATOM 855 O O . SER A 1 107 ? -2.002 7.700 -6.678 1.00 86.31 107 SER A O 1
ATOM 857 N N . GLY A 1 108 ? -3.980 6.699 -6.835 1.00 84.38 108 GLY A N 1
ATOM 858 C CA . GLY A 1 108 ? -4.141 6.573 -5.388 1.00 84.38 108 GLY A CA 1
ATOM 859 C C . GLY A 1 108 ? -5.320 5.709 -4.954 1.00 84.38 108 GLY A C 1
ATOM 860 O O . GLY A 1 108 ? -5.909 4.956 -5.735 1.00 84.38 108 GLY A O 1
ATOM 861 N N . ILE A 1 109 ? -5.671 5.814 -3.671 1.00 82.81 109 ILE A N 1
ATOM 862 C CA . ILE A 1 109 ? -6.720 5.004 -3.042 1.00 82.81 109 ILE A CA 1
ATOM 863 C C . ILE A 1 109 ? -7.715 5.918 -2.323 1.00 82.81 109 ILE A C 1
ATOM 865 O O . ILE A 1 109 ? -7.341 6.786 -1.535 1.00 82.81 109 ILE A O 1
ATOM 869 N N . ARG A 1 110 ? -9.011 5.687 -2.542 1.00 82.56 110 ARG A N 1
ATOM 870 C CA . ARG A 1 110 ? -10.093 6.293 -1.758 1.00 82.56 110 ARG A CA 1
ATOM 871 C C . ARG A 1 110 ? -10.654 5.276 -0.779 1.00 82.56 110 ARG A C 1
ATOM 873 O O . ARG A 1 110 ? -10.964 4.151 -1.165 1.00 82.56 110 ARG A O 1
ATOM 880 N N . TYR A 1 111 ? -10.833 5.683 0.470 1.00 81.38 111 TYR A N 1
ATOM 881 C CA . TYR A 1 111 ? -11.489 4.893 1.504 1.00 81.38 111 TYR A CA 1
ATOM 882 C C . TYR A 1 111 ? -12.823 5.514 1.898 1.00 81.38 111 TYR A C 1
ATOM 884 O O . TYR A 1 111 ? -12.938 6.723 2.089 1.00 81.38 111 TYR A O 1
ATOM 892 N N . TYR A 1 112 ? -13.810 4.646 2.087 1.00 81.88 112 TYR A N 1
ATOM 893 C CA . TYR A 1 112 ? -15.119 5.007 2.615 1.00 81.88 112 TYR A CA 1
ATOM 894 C C . TYR A 1 112 ? -15.142 4.659 4.099 1.00 81.88 112 TYR A C 1
ATOM 896 O O . TYR A 1 112 ? -14.972 3.486 4.462 1.00 81.88 112 TYR A O 1
ATOM 904 N N . ILE A 1 113 ? -15.312 5.664 4.956 1.00 83.19 113 ILE A N 1
ATOM 905 C CA . ILE A 1 113 ? -15.169 5.521 6.405 1.00 83.19 113 ILE A CA 1
ATOM 906 C C . ILE A 1 113 ? -16.521 5.721 7.084 1.00 83.19 113 ILE A C 1
ATOM 908 O O . ILE A 1 113 ? -17.302 6.595 6.727 1.00 83.19 113 ILE A O 1
ATOM 912 N N . SER A 1 114 ? -16.811 4.881 8.077 1.00 85.38 114 SER A N 1
ATOM 913 C CA . SER A 1 114 ? -18.028 4.975 8.876 1.00 85.38 114 SER A CA 1
ATOM 914 C C . SER A 1 114 ? -17.713 5.130 10.359 1.00 85.38 114 SER A C 1
ATOM 916 O O . SER A 1 114 ? -16.816 4.486 10.909 1.00 85.38 114 SER A O 1
ATOM 918 N N . ASP A 1 115 ? -18.508 5.970 11.009 1.00 86.69 115 ASP A N 1
ATOM 919 C CA . ASP A 1 115 ? -18.631 6.093 12.458 1.00 86.69 115 ASP A CA 1
ATOM 920 C C . ASP A 1 115 ? -19.382 4.921 13.106 1.00 86.69 115 ASP A C 1
ATOM 922 O O . ASP A 1 115 ? -19.180 4.630 14.286 1.00 86.69 115 ASP A O 1
ATOM 926 N N . LYS A 1 116 ? -20.219 4.217 12.339 1.00 89.31 116 LYS A N 1
ATOM 927 C CA . LYS A 1 116 ? -20.955 3.033 12.784 1.00 89.31 116 LYS A CA 1
ATOM 928 C C . LYS A 1 116 ? -20.036 1.821 12.793 1.00 89.31 116 LYS A C 1
ATOM 930 O O . LYS A 1 116 ? -19.819 1.170 11.769 1.00 89.31 116 LYS A O 1
ATOM 935 N N . LEU A 1 117 ? -19.537 1.498 13.981 1.00 91.19 117 LEU A N 1
ATOM 936 C CA . LEU A 1 117 ? -18.702 0.323 14.190 1.00 91.19 117 LEU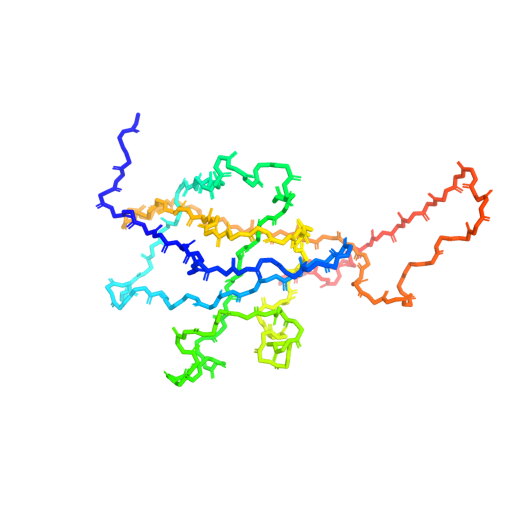 A CA 1
ATOM 937 C C . LEU A 1 117 ? -19.470 -0.961 13.857 1.00 91.19 117 LEU A C 1
ATOM 939 O O . LEU A 1 117 ? -20.573 -1.214 14.347 1.00 91.19 117 LEU A O 1
ATOM 943 N N . ARG A 1 118 ? -18.855 -1.792 13.020 1.00 91.00 118 ARG A N 1
ATOM 944 C CA . ARG A 1 118 ? -19.296 -3.161 12.760 1.00 91.00 118 ARG A CA 1
ATOM 945 C C . ARG A 1 118 ? -18.916 -4.054 13.940 1.00 91.00 118 ARG A C 1
ATOM 947 O O . ARG A 1 118 ? -18.032 -3.732 14.726 1.00 91.00 118 ARG A O 1
ATOM 954 N N . ARG A 1 119 ? -19.573 -5.213 14.041 1.00 95.38 119 ARG A N 1
ATOM 955 C CA . ARG A 1 119 ? -19.357 -6.173 15.138 1.00 95.38 119 ARG A CA 1
ATOM 956 C C . ARG A 1 119 ? -17.907 -6.670 15.242 1.00 95.38 119 ARG A C 1
ATOM 958 O O . ARG A 1 119 ? -17.459 -6.953 16.345 1.00 95.38 119 ARG A O 1
ATOM 965 N N . TYR A 1 120 ? -17.218 -6.812 14.113 1.00 94.44 120 TYR A N 1
ATOM 966 C CA . TYR A 1 120 ? -15.871 -7.374 14.042 1.00 94.44 120 TYR A CA 1
ATOM 967 C C . TYR A 1 120 ? -14.930 -6.409 13.327 1.00 94.44 120 TYR A C 1
ATOM 969 O O . TYR A 1 120 ? -15.332 -5.764 12.355 1.00 94.44 120 TYR A O 1
ATOM 977 N N . ASP A 1 121 ? -13.688 -6.352 13.797 1.00 92.62 121 ASP A N 1
ATOM 978 C CA . ASP A 1 121 ? -12.604 -5.655 13.114 1.00 92.62 121 ASP A CA 1
ATOM 979 C C . ASP A 1 121 ? -12.012 -6.546 12.017 1.00 92.62 121 ASP A C 1
ATOM 981 O O . ASP A 1 121 ? -11.932 -7.768 12.163 1.00 92.62 121 ASP A O 1
ATOM 985 N N . LEU A 1 122 ? -11.597 -5.929 10.911 1.00 87.94 122 LEU A N 1
ATOM 986 C CA . LEU A 1 122 ? -10.851 -6.616 9.864 1.00 87.94 122 LEU A CA 1
ATOM 987 C C . LEU A 1 122 ? -9.372 -6.656 10.255 1.00 87.94 122 LEU A C 1
ATOM 989 O O . LEU A 1 122 ? -8.757 -5.610 10.433 1.00 87.94 122 LEU A O 1
ATOM 993 N N . GLY A 1 123 ? -8.806 -7.856 10.333 1.00 83.62 123 GLY A N 1
ATOM 994 C CA . GLY A 1 123 ? -7.362 -8.071 10.386 1.00 83.62 123 GLY A CA 1
ATOM 995 C C . GLY A 1 123 ? -6.863 -8.683 9.081 1.00 83.62 123 GLY A C 1
ATOM 996 O O . GLY A 1 123 ? -7.626 -9.327 8.357 1.00 83.62 123 GLY A O 1
ATOM 997 N N . TYR A 1 124 ? -5.578 -8.506 8.790 1.00 78.88 124 TYR A N 1
ATOM 998 C CA . TYR A 1 124 ? -4.886 -9.248 7.742 1.00 78.88 124 TYR A CA 1
ATOM 999 C C . TYR A 1 124 ? -3.825 -10.143 8.387 1.00 78.88 124 TYR A C 1
ATOM 1001 O O . TYR A 1 124 ? -3.222 -9.784 9.395 1.00 78.88 124 TYR A O 1
ATOM 1009 N N . LEU A 1 125 ? -3.620 -11.325 7.814 1.00 79.94 125 LEU A N 1
ATOM 1010 C CA . LEU A 1 125 ? -2.607 -12.274 8.256 1.00 79.94 125 LEU A CA 1
ATOM 1011 C C . LEU A 1 125 ? -1.771 -12.668 7.047 1.00 79.94 125 LEU A C 1
ATOM 1013 O O . LEU A 1 125 ? -2.289 -13.217 6.075 1.00 79.94 125 LEU A O 1
ATOM 1017 N N . THR A 1 126 ? -0.487 -12.346 7.103 1.00 77.00 126 THR A N 1
ATOM 1018 C CA . THR A 1 126 ? 0.490 -12.632 6.057 1.00 77.00 126 THR A CA 1
ATOM 1019 C C . THR A 1 126 ? 1.325 -13.840 6.468 1.00 77.00 126 THR A C 1
ATOM 1021 O O . THR A 1 126 ? 1.857 -13.909 7.572 1.00 77.00 126 THR A O 1
ATOM 1024 N N . PHE A 1 127 ? 1.447 -14.812 5.565 1.00 76.62 127 PHE A N 1
ATOM 1025 C CA . PHE A 1 127 ? 2.347 -15.950 5.724 1.00 76.62 127 PHE A CA 1
ATOM 1026 C C . PHE A 1 127 ? 3.313 -15.988 4.554 1.00 76.62 127 PHE A C 1
ATOM 1028 O O . PHE A 1 127 ? 2.934 -15.757 3.409 1.00 76.62 127 PHE A O 1
ATOM 1035 N N . GLY A 1 128 ? 4.559 -16.332 4.837 1.00 73.88 128 GLY A N 1
ATOM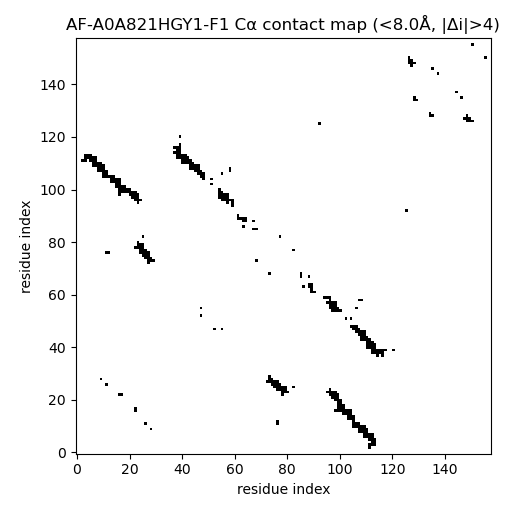 1036 C CA . GLY A 1 128 ? 5.608 -16.365 3.837 1.00 73.88 128 GLY A CA 1
ATOM 1037 C C . GLY A 1 128 ? 6.962 -16.441 4.508 1.00 73.88 128 GLY A C 1
ATOM 1038 O O . GLY A 1 128 ? 7.079 -16.377 5.731 1.00 73.88 128 GLY A O 1
ATOM 1039 N N . THR A 1 129 ? 7.990 -16.600 3.699 1.00 67.31 129 THR A N 1
ATOM 1040 C CA . THR A 1 129 ? 9.344 -16.271 4.127 1.00 67.31 129 THR A CA 1
ATOM 1041 C C . THR A 1 129 ? 9.493 -14.749 4.075 1.00 67.31 129 THR A C 1
ATOM 1043 O O . THR A 1 129 ? 8.898 -14.113 3.205 1.00 67.31 129 THR A O 1
ATOM 1046 N N . GLY A 1 130 ? 10.273 -14.153 4.976 1.00 63.59 130 GLY A N 1
ATOM 1047 C CA . GLY A 1 130 ? 10.541 -12.713 4.928 1.00 63.59 130 GLY A CA 1
ATOM 1048 C C . GLY A 1 130 ? 11.146 -12.270 3.587 1.00 63.59 130 GLY A C 1
ATOM 1049 O O . GLY A 1 130 ? 11.714 -13.076 2.851 1.00 63.59 130 GLY A O 1
ATOM 1050 N N . PHE A 1 131 ? 11.044 -10.977 3.279 1.00 59.94 131 PHE A N 1
ATOM 1051 C CA . PHE A 1 131 ? 11.576 -10.361 2.054 1.00 59.94 131 PHE A CA 1
ATOM 1052 C C . PHE A 1 131 ? 13.098 -10.127 2.109 1.00 59.94 131 PHE A C 1
ATOM 1054 O O . PHE A 1 131 ? 13.584 -9.091 1.667 1.00 59.94 131 PHE A O 1
ATOM 1061 N N . SER A 1 132 ? 13.867 -11.053 2.686 1.00 59.84 132 SER A N 1
ATOM 1062 C CA . SER A 1 132 ? 15.330 -10.981 2.623 1.00 59.84 132 SER A CA 1
ATOM 1063 C C . SER A 1 132 ? 15.834 -11.781 1.425 1.00 59.84 132 SER A C 1
ATOM 1065 O O . SER A 1 132 ? 15.342 -12.879 1.155 1.00 59.84 132 SER A O 1
ATOM 1067 N N . ILE A 1 133 ? 16.841 -11.239 0.735 1.00 55.34 133 ILE A N 1
ATOM 1068 C CA . ILE A 1 133 ? 17.544 -11.880 -0.390 1.00 55.34 133 ILE A CA 1
ATOM 1069 C C . ILE A 1 133 ? 18.101 -13.269 -0.035 1.00 55.34 133 ILE A C 1
ATOM 1071 O O . ILE A 1 133 ? 18.291 -14.097 -0.921 1.00 55.34 133 ILE A O 1
ATOM 1075 N N . ASP A 1 134 ? 18.271 -13.552 1.259 1.00 58.75 134 ASP A N 1
ATOM 1076 C CA . ASP A 1 134 ? 18.755 -14.836 1.768 1.00 58.75 134 ASP A CA 1
ATOM 1077 C C . ASP A 1 134 ? 17.624 -15.815 2.144 1.00 58.75 134 ASP A C 1
ATOM 1079 O O . ASP A 1 134 ? 17.888 -16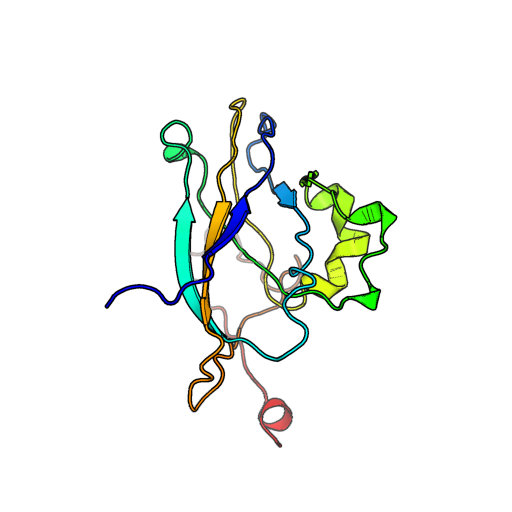.942 2.559 1.00 58.75 134 ASP A O 1
ATOM 1083 N N . SER A 1 135 ? 16.352 -15.411 2.038 1.00 67.69 135 SER A N 1
ATOM 1084 C CA . SER A 1 135 ? 15.218 -16.210 2.539 1.00 67.69 135 SER A CA 1
ATOM 1085 C C . SER A 1 135 ? 14.703 -17.246 1.538 1.00 67.69 135 SER A C 1
ATOM 1087 O O . SER A 1 135 ? 14.292 -18.334 1.943 1.00 67.69 135 SER A O 1
ATOM 1089 N N . ILE A 1 136 ? 14.721 -16.934 0.238 1.00 73.94 136 ILE A N 1
ATOM 1090 C CA . ILE A 1 136 ? 14.387 -17.871 -0.844 1.00 73.94 136 ILE A CA 1
ATOM 1091 C C . ILE A 1 136 ? 15.315 -17.606 -2.025 1.00 73.94 136 ILE A C 1
ATOM 1093 O O . ILE A 1 136 ? 15.265 -16.541 -2.632 1.00 73.94 136 ILE A O 1
ATOM 1097 N N . VAL A 1 137 ? 16.077 -18.622 -2.426 1.00 82.69 137 VAL A N 1
ATOM 1098 C CA . VAL A 1 137 ? 16.870 -18.602 -3.659 1.00 82.69 137 VAL A CA 1
ATOM 1099 C C . VAL A 1 137 ? 16.391 -19.737 -4.558 1.00 82.69 137 VAL A C 1
ATOM 1101 O O . VAL A 1 137 ? 16.518 -20.906 -4.197 1.00 82.69 137 VAL A O 1
ATOM 1104 N N . ILE A 1 138 ? 15.828 -19.401 -5.724 1.00 85.69 138 ILE A N 1
ATOM 1105 C CA . ILE A 1 138 ? 15.424 -20.378 -6.746 1.00 85.69 138 ILE A CA 1
ATOM 1106 C C . ILE A 1 138 ? 16.612 -20.590 -7.697 1.00 85.69 138 ILE A C 1
ATOM 1108 O O . ILE A 1 138 ? 16.986 -19.655 -8.408 1.00 85.69 138 ILE A O 1
ATOM 1112 N N . PRO A 1 139 ? 17.215 -21.791 -7.755 1.00 89.25 139 PRO A N 1
ATOM 1113 C CA . PRO A 1 139 ? 18.336 -22.039 -8.653 1.00 89.25 139 PRO A CA 1
ATOM 1114 C C . PRO A 1 139 ? 17.939 -21.913 -10.137 1.00 89.25 139 PRO A C 1
ATOM 1116 O O . PRO A 1 139 ? 16.825 -22.300 -10.511 1.00 89.25 139 PRO A O 1
ATOM 1119 N N . PRO A 1 140 ? 18.844 -21.441 -11.018 1.00 92.94 140 PRO A N 1
ATOM 1120 C CA . PRO A 1 140 ? 18.577 -21.367 -12.452 1.00 92.94 140 PRO A CA 1
ATOM 1121 C C . PRO A 1 140 ? 18.224 -22.735 -13.057 1.00 92.94 140 PRO A C 1
ATOM 1123 O O . PRO A 1 140 ? 18.795 -23.755 -12.678 1.00 92.94 140 PRO A O 1
ATOM 1126 N N . LYS A 1 141 ? 17.341 -22.742 -14.067 1.00 93.56 141 LYS A N 1
ATOM 1127 C CA . LYS A 1 141 ? 16.932 -23.932 -14.853 1.00 93.56 141 LYS A CA 1
ATOM 1128 C C . LYS A 1 141 ? 16.163 -25.011 -14.074 1.00 93.56 141 LYS A C 1
ATOM 1130 O O . LYS A 1 141 ? 16.027 -26.137 -14.549 1.00 93.56 141 LYS A O 1
ATOM 1135 N N . MET A 1 142 ? 15.635 -24.680 -12.900 1.00 93.00 142 MET A N 1
ATOM 1136 C CA . MET A 1 142 ? 14.750 -25.578 -12.164 1.00 93.00 142 MET A CA 1
ATOM 1137 C C . MET A 1 142 ? 13.370 -25.643 -12.828 1.00 93.00 142 MET A C 1
ATOM 1139 O O . MET A 1 142 ? 12.659 -24.647 -12.890 1.00 93.00 142 MET A O 1
ATOM 1143 N N . ASN A 1 143 ? 12.957 -26.836 -13.263 1.00 92.12 143 ASN A N 1
ATOM 1144 C CA . ASN A 1 143 ? 11.614 -27.058 -13.821 1.00 92.12 143 ASN A CA 1
ATOM 1145 C C . ASN A 1 143 ? 10.513 -27.083 -12.743 1.00 92.12 143 ASN A C 1
ATOM 1147 O O . ASN A 1 143 ? 9.330 -26.972 -13.055 1.00 92.12 143 ASN A O 1
ATOM 1151 N N . LYS A 1 144 ? 10.892 -27.276 -11.473 1.00 93.38 144 LYS A N 1
ATOM 1152 C CA . LYS A 1 144 ? 9.998 -27.255 -10.311 1.00 93.38 144 LYS A CA 1
ATOM 1153 C C . LYS A 1 144 ? 10.797 -26.911 -9.058 1.00 93.38 144 LYS A C 1
ATOM 1155 O O . LYS A 1 144 ? 11.811 -27.548 -8.791 1.00 93.38 144 LYS A O 1
ATOM 1160 N N . PHE A 1 145 ? 10.308 -25.960 -8.270 1.00 90.31 145 PHE A N 1
ATOM 1161 C CA . PHE A 1 145 ? 10.870 -25.578 -6.974 1.00 90.31 145 PHE A CA 1
ATOM 1162 C C . PHE A 1 145 ? 9.730 -25.434 -5.961 1.00 90.31 145 PHE A C 1
ATOM 1164 O O . PHE A 1 145 ? 8.649 -24.972 -6.323 1.00 90.31 145 PHE A O 1
ATOM 1171 N N . VAL A 1 146 ? 9.938 -25.872 -4.718 1.00 88.12 146 VAL A N 1
ATOM 1172 C CA . VAL A 1 146 ? 8.908 -25.843 -3.668 1.00 88.12 146 VAL A CA 1
ATOM 1173 C C . VAL A 1 146 ? 9.384 -24.951 -2.533 1.00 88.12 146 VAL A C 1
ATOM 1175 O O . VAL A 1 146 ? 10.430 -25.204 -1.942 1.00 88.12 146 VAL A O 1
ATOM 1178 N N . VAL A 1 147 ? 8.587 -23.934 -2.221 1.00 86.00 147 VAL A N 1
ATOM 1179 C CA . VAL A 1 147 ? 8.763 -23.057 -1.062 1.00 86.00 147 VAL A CA 1
ATOM 1180 C C . VAL A 1 147 ? 7.721 -23.447 -0.027 1.00 86.00 147 VAL A C 1
ATOM 1182 O O . VAL A 1 147 ? 6.533 -23.478 -0.341 1.00 86.00 147 VAL A O 1
ATOM 1185 N N . ASN A 1 148 ? 8.158 -23.709 1.203 1.00 85.44 148 ASN A N 1
ATOM 1186 C CA . ASN A 1 148 ? 7.260 -23.947 2.327 1.00 85.44 148 ASN A CA 1
ATOM 1187 C C . ASN A 1 148 ? 7.481 -22.868 3.387 1.00 85.44 148 ASN A C 1
ATOM 1189 O O . ASN A 1 148 ? 8.619 -22.606 3.775 1.00 85.44 148 ASN A O 1
ATOM 1193 N N . SER A 1 149 ? 6.395 -22.282 3.880 1.00 83.69 149 SER A N 1
ATOM 1194 C CA . SER A 1 149 ? 6.386 -21.391 5.038 1.00 83.69 149 SER A CA 1
ATOM 1195 C C . SER A 1 149 ? 5.477 -21.980 6.114 1.00 83.69 149 SER A C 1
ATOM 1197 O O . SER A 1 149 ? 4.491 -22.653 5.813 1.00 83.69 149 SER A O 1
ATOM 1199 N N . TYR A 1 150 ? 5.827 -21.762 7.381 1.00 85.88 150 TYR A N 1
ATOM 1200 C CA . TYR A 1 150 ? 5.106 -22.334 8.514 1.00 85.88 150 TYR A CA 1
ATOM 1201 C C . TYR A 1 150 ? 4.874 -21.275 9.582 1.00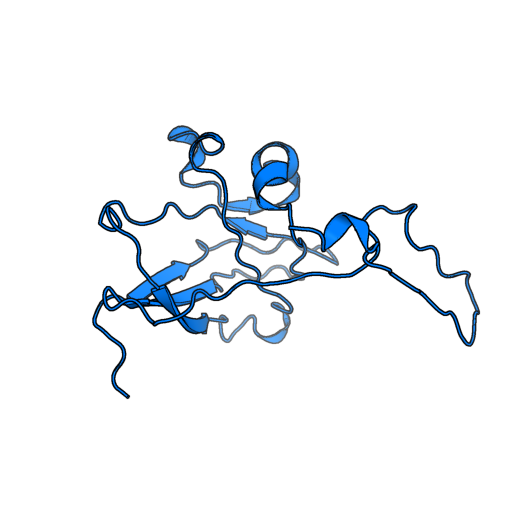 85.88 150 TYR A C 1
ATOM 1203 O O . TYR A 1 150 ? 5.761 -20.478 9.880 1.00 85.88 150 TYR A O 1
ATOM 1211 N N . CYS A 1 151 ? 3.695 -21.320 10.197 1.00 86.00 151 CYS A N 1
ATOM 1212 C CA . CYS A 1 151 ? 3.414 -20.605 11.432 1.00 86.00 151 CYS A CA 1
ATOM 1213 C C . CYS A 1 151 ? 3.551 -21.596 12.595 1.00 86.00 151 CYS A C 1
ATOM 1215 O O . CYS A 1 151 ? 2.755 -22.538 12.677 1.00 86.00 151 CYS A O 1
ATOM 1217 N N . PRO A 1 152 ? 4.583 -21.473 13.449 1.00 86.50 152 PRO A N 1
ATOM 1218 C CA . PRO A 1 152 ? 4.789 -22.416 14.539 1.00 86.50 152 PRO A CA 1
ATOM 1219 C C . PRO A 1 152 ? 3.635 -22.323 15.541 1.00 86.50 152 PRO A C 1
ATOM 1221 O O . PRO A 1 152 ? 3.113 -21.241 15.791 1.00 86.50 152 PRO A O 1
ATOM 1224 N N . SER A 1 153 ? 3.273 -23.442 16.178 1.00 89.44 153 SER A N 1
ATOM 1225 C CA . SER A 1 153 ? 2.172 -23.481 17.163 1.00 89.44 153 SER A CA 1
ATOM 1226 C C . SER A 1 153 ? 2.313 -22.443 18.284 1.00 89.44 153 SER A C 1
ATOM 1228 O O . SER A 1 153 ? 1.328 -22.002 18.858 1.00 89.44 153 SER A O 1
ATOM 1230 N N . GLN A 1 154 ? 3.549 -22.066 18.610 1.00 92.50 154 GLN A N 1
ATOM 1231 C CA . GLN A 1 154 ? 3.897 -21.045 19.588 1.00 92.50 154 GLN A CA 1
ATOM 1232 C C . GLN A 1 154 ? 3.379 -19.662 19.173 1.00 92.50 154 GLN A C 1
ATOM 1234 O O . GLN A 1 154 ? 2.968 -18.905 20.040 1.00 92.50 154 GLN A O 1
ATOM 1239 N N . ALA A 1 155 ? 3.356 -19.357 17.873 1.00 84.94 155 ALA A N 1
ATOM 1240 C CA . ALA A 1 155 ? 2.898 -18.077 17.336 1.00 84.94 155 ALA A CA 1
ATOM 1241 C C . ALA A 1 155 ? 1.367 -17.935 17.325 1.00 84.94 155 ALA A C 1
ATOM 1243 O O . ALA A 1 155 ? 0.859 -16.829 17.189 1.00 84.94 155 ALA A O 1
ATOM 1244 N N . THR A 1 156 ? 0.627 -19.037 17.481 1.00 89.00 156 THR A N 1
ATOM 1245 C CA . THR A 1 156 ? -0.842 -19.031 17.581 1.00 89.00 156 THR A CA 1
ATOM 1246 C C . THR A 1 156 ? -1.346 -19.238 19.010 1.00 89.00 156 THR A C 1
ATOM 1248 O O . THR A 1 156 ? -2.554 -19.353 19.210 1.00 89.00 156 THR A O 1
ATOM 1251 N N . ARG A 1 157 ? -0.454 -19.357 20.005 1.00 88.00 157 ARG A N 1
ATOM 1252 C CA . ARG A 1 157 ? -0.862 -19.432 21.415 1.00 88.00 157 ARG A CA 1
ATOM 1253 C C . ARG A 1 157 ? -1.221 -18.034 21.900 1.00 88.00 157 ARG A C 1
ATOM 1255 O O . ARG A 1 157 ? -0.432 -17.110 21.728 1.00 88.00 157 ARG A O 1
ATOM 1262 N N . VAL A 1 158 ? -2.408 -17.928 22.487 1.00 70.12 158 VAL A N 1
ATOM 1263 C CA . VAL A 1 158 ? -2.951 -16.713 23.106 1.00 70.12 158 VAL A CA 1
ATOM 1264 C C . VAL A 1 158 ? -2.686 -16.754 24.602 1.00 70.12 158 VAL A C 1
ATOM 1266 O O . VAL A 1 158 ? -2.826 -17.862 25.173 1.00 70.12 158 VAL A O 1
#

Solvent-accessible surface area (backbone atoms only — not comparable to full-atom values): 10587 Å² total; per-residue (Å²): 132,83,79,59,94,43,80,44,77,53,65,44,71,79,40,68,43,58,84,38,97,63,36,46,77,37,69,58,76,78,79,61,84,88,62,81,58,86,66,37,78,77,48,75,47,82,46,66,45,85,91,40,62,92,30,63,76,46,87,84,86,73,72,60,67,72,90,67,58,54,86,89,49,70,66,49,70,44,49,34,80,83,40,40,88,67,42,52,76,33,43,78,72,72,86,88,30,49,30,49,35,79,50,76,45,51,42,35,42,36,35,35,34,30,78,73,74,65,98,68,84,91,82,86,85,88,84,64,68,66,96,49,86,88,61,69,82,83,68,87,91,62,92,74,84,87,88,87,63,84,82,56,74,76,80,74,61,128

Secondary structure (DSSP, 8-state):
-PPPSEEEEEEPPPEEPPSSS-B-EEE--PPPTT--S--EEEEEEEE--GGGTTT----------TTSS-GGGTT-EEEHHHHHHHHTTGGGS-----B-SS-EE--EEEEEEESS--SS-------S--S-TTT----TT-S---------GGGG--

Radius of gyration: 18.63 Å; Cα contacts (8 Å, |Δi|>4): 204; chains: 1; bounding box: 45×45×42 Å

Foldseek 3Di:
DDFPDDKDWPWQDKDFFDQDPWFAKDWDADDDPVPPDDKDQDDKDWFWDPVFPVFWDDDDDFDADPVLDDPVRNTDTGTVVVCCVSCVRRVPDDDDITGHDRDITTIGMMTRMDPDDDPDDDDDDDWDFDPDPPRDDDDPPDPDDDGDTDDDPVNVDD

pLDDT: mean 75.14, std 13.85, range [35.94, 95.38]

Mean predicted aligned error: 9.56 Å